Protein AF-A0A662JTQ5-F1 (afdb_monomer)

Solvent-accessible surface area (backbone atoms only — not comparable to full-atom values): 4790 Å² total; per-residue (Å²): 133,93,81,56,81,78,91,85,84,87,86,80,61,94,89,65,87,84,82,88,84,77,63,91,81,67,25,59,71,57,52,54,31,33,61,74,57,76,37,86,68,96,68,87,86,46,65,56,98,89,37,48,39,90,82,39,49,69,62,54,53,48,47,70,77,50,81,116

Nearest PDB structures (foldseek):
  1vpl-assembly1_A-2  TM=9.145E-01  e=1.542E-03  Thermotoga maritima MSB8
  7f04-assembly1_A  TM=9.059E-01  e=3.766E-02  Escherichia coli BL21(DE3)
  5u1d-assembly1_B  TM=8.553E-01  e=1.497E-01  Homo sapiens
  5och-assembly3_F  TM=8.360E-01  e=1.041E-01  Homo sapiens

pLDDT: mean 86.98, std 9.8, range [45.84, 95.0]

Foldseek 3Di:
DQDEDDDDDDDDDPPDDDDDDDDPSNCRVVVVCCQLVNDPDPDDFHDDPNHTCVVCVPVVVVCVVDVD

Secondary structure (DSSP, 8-state):
------S------TT--------TTSSHHHHHHHHTTSS--SSS--EETTEETTT-HHHHHHHHH---

Structure (mmCIF, N/CA/C/O backbone):
data_AF-A0A662JTQ5-F1
#
_entry.id   AF-A0A662JTQ5-F1
#
loop_
_atom_site.group_PDB
_atom_site.id
_atom_site.type_symbol
_atom_site.label_atom_id
_atom_site.label_alt_id
_atom_site.label_comp_id
_atom_site.label_asym_id
_atom_site.label_entity_id
_atom_site.label_seq_id
_atom_site.pdbx_PDB_ins_code
_atom_site.Cartn_x
_atom_site.Cartn_y
_atom_site.Cartn_z
_atom_site.occupancy
_atom_site.B_iso_or_equiv
_atom_site.auth_seq_id
_atom_site.auth_comp_id
_atom_site.auth_asym_id
_atom_site.auth_atom_id
_atom_site.pdbx_PDB_model_num
ATOM 1 N N . LYS A 1 1 ? 13.116 -7.541 -17.553 1.00 45.84 1 LYS A N 1
ATOM 2 C CA . LYS A 1 1 ? 12.399 -6.263 -17.307 1.00 45.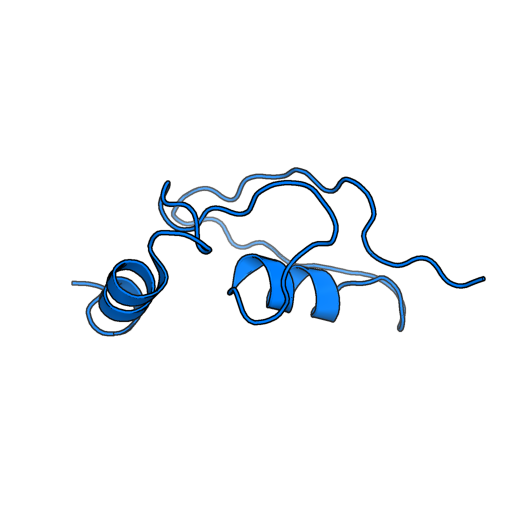84 1 LYS A CA 1
ATOM 3 C C . LYS A 1 1 ? 11.745 -6.396 -15.936 1.00 45.84 1 LYS A C 1
ATOM 5 O O . LYS A 1 1 ? 10.880 -7.248 -15.804 1.00 45.84 1 LYS A O 1
ATOM 10 N N . THR A 1 2 ? 12.235 -5.712 -14.903 1.00 54.69 2 THR A N 1
ATOM 11 C CA . THR A 1 2 ? 11.783 -5.969 -13.523 1.00 54.69 2 THR A CA 1
ATOM 12 C C . THR A 1 2 ? 10.439 -5.283 -13.290 1.00 54.69 2 THR A C 1
ATOM 14 O O . THR A 1 2 ? 10.379 -4.058 -13.238 1.00 54.69 2 THR A O 1
ATOM 17 N N . ARG A 1 3 ? 9.367 -6.076 -13.225 1.00 65.94 3 ARG A N 1
ATOM 18 C CA . ARG A 1 3 ? 8.006 -5.655 -12.876 1.00 65.94 3 ARG A CA 1
ATOM 19 C C . ARG A 1 3 ? 7.811 -5.854 -11.369 1.00 65.94 3 ARG A C 1
ATOM 21 O O . ARG A 1 3 ? 8.064 -6.945 -10.867 1.00 65.94 3 ARG A O 1
ATOM 28 N N . GLY A 1 4 ? 7.477 -4.786 -10.649 1.00 72.62 4 GLY A N 1
ATOM 29 C CA . GLY A 1 4 ? 7.097 -4.819 -9.228 1.00 72.62 4 GLY A CA 1
ATOM 30 C C . GLY A 1 4 ? 5.583 -4.659 -9.091 1.00 72.62 4 GLY A C 1
ATOM 31 O O . GLY A 1 4 ? 4.978 -4.242 -10.062 1.00 72.62 4 GLY A O 1
ATOM 32 N N . VAL A 1 5 ? 5.013 -4.998 -7.924 1.00 75.88 5 VAL A N 1
ATOM 33 C CA . VAL A 1 5 ? 3.564 -5.018 -7.578 1.00 75.88 5 VAL A CA 1
ATOM 34 C C . VAL A 1 5 ? 2.609 -4.956 -8.781 1.00 75.88 5 VAL A C 1
ATOM 36 O O . VAL A 1 5 ? 2.354 -3.875 -9.305 1.00 75.88 5 VAL A O 1
ATOM 39 N N . GLU A 1 6 ? 2.022 -6.094 -9.165 1.00 75.62 6 GLU A N 1
ATOM 40 C CA . GLU A 1 6 ? 1.013 -6.155 -10.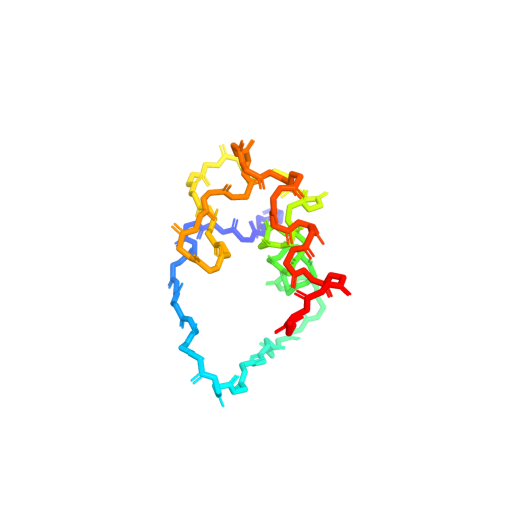235 1.00 75.62 6 GLU A CA 1
ATOM 41 C C . GLU A 1 6 ? -0.235 -6.901 -9.713 1.00 75.62 6 GLU A C 1
ATOM 43 O O . GLU A 1 6 ? -0.114 -8.025 -9.238 1.00 75.62 6 GLU A O 1
ATOM 48 N N . ASP A 1 7 ? -1.399 -6.240 -9.722 1.00 79.81 7 ASP A N 1
ATOM 49 C CA . ASP A 1 7 ? -2.728 -6.701 -9.253 1.00 79.81 7 ASP A CA 1
ATOM 50 C C . ASP A 1 7 ? -2.847 -7.261 -7.816 1.00 79.81 7 ASP A C 1
ATOM 52 O O . ASP A 1 7 ? -3.501 -8.273 -7.568 1.00 79.81 7 ASP A O 1
ATOM 56 N N . LEU A 1 8 ? -2.267 -6.597 -6.810 1.00 85.19 8 LEU A N 1
ATOM 57 C CA . LEU A 1 8 ? -2.362 -7.082 -5.425 1.00 85.19 8 LEU A CA 1
ATOM 58 C C . LEU A 1 8 ? -3.662 -6.659 -4.711 1.00 85.19 8 LEU A C 1
ATOM 60 O O . LEU A 1 8 ? -3.939 -5.467 -4.594 1.00 85.19 8 LEU A O 1
ATOM 64 N N . SER A 1 9 ? -4.382 -7.638 -4.140 1.00 93.62 9 SER A N 1
ATOM 65 C CA . SER A 1 9 ? -5.577 -7.455 -3.294 1.00 93.62 9 SER A CA 1
ATOM 66 C C . SER A 1 9 ? -5.465 -8.199 -1.964 1.00 93.62 9 SER A C 1
ATOM 68 O O . SER A 1 9 ? -5.188 -9.395 -1.927 1.00 93.62 9 SER A O 1
ATOM 70 N N . PHE A 1 10 ? -5.696 -7.477 -0.873 1.00 95.00 10 PHE A N 1
ATOM 71 C CA . PHE A 1 10 ? -5.824 -8.000 0.484 1.00 95.00 10 PHE A CA 1
ATOM 72 C C . PHE A 1 10 ? -6.557 -6.964 1.347 1.00 95.00 10 PHE A C 1
ATOM 74 O O . PHE A 1 10 ? -6.606 -5.785 0.991 1.00 95.00 10 PHE A O 1
ATOM 81 N N . SER A 1 11 ? -7.091 -7.392 2.487 1.00 94.44 11 SER A N 1
ATOM 82 C CA . SER A 1 11 ? -7.581 -6.514 3.550 1.00 94.44 11 SER A CA 1
ATOM 83 C C . SER A 1 11 ? -6.856 -6.843 4.852 1.00 94.44 11 SER A C 1
ATOM 85 O O . SER A 1 11 ? -6.317 -7.937 5.015 1.00 94.44 11 SER A O 1
ATOM 87 N N . VAL A 1 12 ? -6.790 -5.861 5.745 1.00 93.88 12 VAL A N 1
ATOM 88 C CA . VAL A 1 12 ? -6.276 -6.026 7.107 1.00 93.88 12 VAL A CA 1
ATOM 89 C C . VAL A 1 12 ? -7.339 -5.469 8.031 1.00 93.88 12 VAL A C 1
ATOM 91 O O . VAL A 1 12 ? -7.718 -4.301 7.907 1.00 93.88 12 VAL A O 1
ATOM 94 N N . GLU A 1 13 ? -7.836 -6.312 8.921 1.00 93.38 13 GLU A N 1
ATOM 95 C CA . GLU A 1 13 ? -8.908 -5.962 9.837 1.00 93.38 13 GLU A CA 1
ATOM 96 C C . GLU A 1 13 ? -8.382 -5.170 11.039 1.00 93.38 13 GLU A C 1
ATOM 98 O O . GLU A 1 13 ? -7.194 -5.169 11.387 1.00 93.38 13 GLU A O 1
ATOM 103 N N . LYS A 1 14 ? -9.288 -4.455 11.710 1.00 90.56 14 LYS A N 1
ATOM 104 C CA . LYS A 1 14 ? -8.934 -3.672 12.897 1.00 90.56 14 LYS A CA 1
ATOM 105 C C . LYS A 1 14 ? -8.381 -4.590 13.993 1.00 90.56 14 LYS A C 1
ATOM 107 O O . LYS A 1 14 ? -9.080 -5.470 14.482 1.00 90.56 14 LYS A O 1
ATOM 112 N N . GLY A 1 15 ? -7.162 -4.298 14.444 1.00 92.25 15 GLY A N 1
ATOM 113 C CA . GLY A 1 15 ? -6.474 -5.059 15.492 1.00 92.25 15 GLY A CA 1
ATOM 114 C C . GLY A 1 15 ? -5.535 -6.144 14.962 1.00 92.25 15 GLY A C 1
ATOM 115 O O . GLY A 1 15 ? -4.815 -6.745 15.756 1.00 92.25 15 GLY A O 1
ATOM 116 N N . GLU A 1 16 ? -5.489 -6.366 13.648 1.00 95.00 16 GLU A N 1
ATOM 117 C CA . GLU A 1 16 ? -4.532 -7.285 13.041 1.00 95.00 16 GLU A CA 1
ATOM 118 C C . GLU A 1 16 ? -3.144 -6.653 12.887 1.00 95.00 16 GLU A C 1
ATOM 120 O O . GLU A 1 16 ? -2.989 -5.459 12.616 1.00 95.00 16 GLU A O 1
ATOM 125 N N . ILE A 1 17 ? -2.114 -7.490 13.021 1.00 92.19 17 ILE A N 1
ATOM 126 C CA . ILE A 1 17 ? -0.737 -7.141 12.679 1.00 92.19 17 ILE A CA 1
ATOM 127 C C . ILE A 1 17 ? -0.397 -7.854 11.374 1.00 92.19 17 ILE A C 1
ATOM 129 O O . ILE A 1 17 ? -0.364 -9.082 11.321 1.00 92.19 17 ILE A O 1
ATOM 133 N N . PHE A 1 18 ? -0.103 -7.079 10.332 1.00 92.19 18 PHE A N 1
ATOM 134 C CA . PHE A 1 18 ? 0.253 -7.586 9.010 1.00 92.19 18 PHE A CA 1
ATOM 135 C C . PHE A 1 18 ? 1.680 -7.169 8.629 1.00 92.19 18 PHE A C 1
ATOM 137 O O . PHE A 1 18 ? 2.083 -6.027 8.856 1.00 92.19 18 PHE A O 1
ATOM 144 N N . GLY A 1 19 ? 2.453 -8.079 8.028 1.00 91.38 19 GLY A N 1
ATOM 145 C CA . GLY A 1 19 ? 3.843 -7.833 7.636 1.00 91.38 19 GLY A CA 1
ATOM 146 C C . GLY A 1 19 ? 4.178 -8.379 6.249 1.00 91.38 19 GLY A C 1
ATOM 147 O O . GLY A 1 19 ? 3.785 -9.485 5.892 1.00 91.38 19 GLY A O 1
ATOM 148 N N . PHE A 1 20 ? 4.955 -7.617 5.473 1.00 90.25 20 PHE A N 1
ATOM 149 C CA . PHE A 1 20 ? 5.480 -8.057 4.176 1.00 90.25 20 PHE A CA 1
ATOM 150 C C . PHE A 1 20 ? 6.865 -8.697 4.330 1.00 90.25 20 PHE A C 1
ATOM 152 O O . PHE A 1 20 ? 7.808 -8.035 4.766 1.00 90.25 20 PHE A O 1
ATOM 159 N N . LEU A 1 21 ? 7.022 -9.945 3.879 1.00 91.06 21 LEU A N 1
ATOM 160 C CA . LEU A 1 21 ? 8.297 -10.671 3.869 1.00 91.06 21 LEU A CA 1
ATOM 161 C C . LEU A 1 21 ? 8.717 -11.020 2.433 1.00 91.06 21 LEU A C 1
ATOM 163 O O . LEU A 1 21 ? 7.897 -11.421 1.616 1.00 91.06 21 LEU A O 1
ATOM 167 N N . GLY A 1 22 ? 10.003 -10.858 2.110 1.00 89.25 22 GLY A N 1
ATOM 168 C CA . GLY A 1 22 ? 10.551 -11.204 0.793 1.00 89.25 22 GLY A CA 1
ATOM 169 C C . GLY A 1 22 ? 11.915 -10.563 0.517 1.00 89.25 22 GLY A C 1
ATOM 170 O O . GLY A 1 22 ? 12.337 -9.686 1.277 1.00 89.25 22 GLY A O 1
ATOM 171 N N . PRO A 1 23 ? 12.604 -10.933 -0.577 1.00 90.75 23 PRO A N 1
ATOM 172 C CA . PRO A 1 23 ? 13.926 -10.402 -0.921 1.00 90.75 23 PRO A CA 1
ATOM 173 C C . PRO A 1 23 ? 13.889 -8.915 -1.314 1.00 90.75 23 PRO A C 1
ATOM 175 O O . PRO A 1 23 ? 12.825 -8.310 -1.505 1.00 90.75 23 PRO A O 1
ATOM 178 N N . ASN A 1 24 ? 15.061 -8.291 -1.428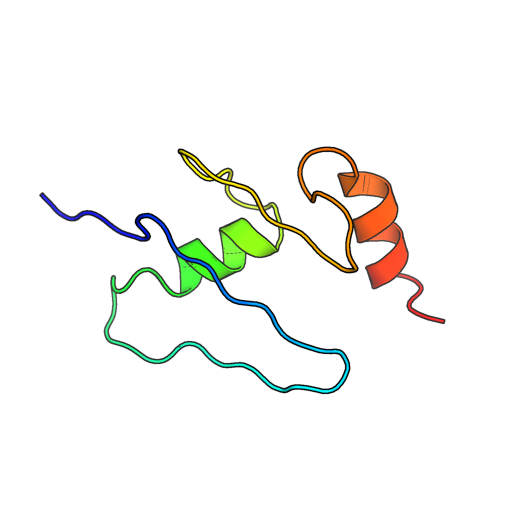 1.00 88.56 24 ASN A N 1
ATOM 179 C CA . ASN A 1 24 ? 15.175 -6.929 -1.952 1.00 88.56 24 ASN A CA 1
ATOM 180 C C . ASN A 1 24 ? 14.620 -6.858 -3.380 1.00 88.56 24 ASN A C 1
ATOM 182 O O . ASN A 1 24 ? 14.835 -7.756 -4.186 1.00 88.56 24 ASN A O 1
ATOM 186 N N . GLY A 1 25 ? 13.863 -5.800 -3.675 1.00 86.88 25 GLY A N 1
ATOM 187 C CA . GLY A 1 25 ? 13.194 -5.644 -4.970 1.00 86.88 25 GLY A CA 1
ATOM 188 C C . GLY A 1 25 ? 11.844 -6.358 -5.107 1.00 86.88 25 GLY A C 1
ATOM 189 O O . GLY A 1 25 ? 11.161 -6.126 -6.095 1.00 86.88 25 GLY A O 1
ATOM 190 N N . ALA A 1 26 ? 11.386 -7.127 -4.109 1.00 88.75 26 ALA A N 1
ATOM 191 C CA . ALA A 1 26 ? 10.092 -7.830 -4.157 1.00 88.75 26 ALA A CA 1
ATOM 192 C C . ALA A 1 26 ? 8.838 -6.922 -4.116 1.00 88.75 26 ALA A C 1
ATOM 194 O O . ALA A 1 26 ? 7.722 -7.418 -4.059 1.00 88.75 26 ALA A O 1
ATOM 195 N N . GLY A 1 27 ? 8.993 -5.594 -4.085 1.00 90.94 27 GLY A 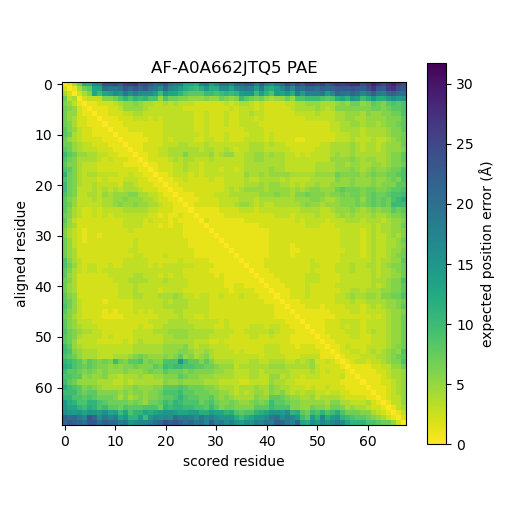N 1
ATOM 196 C CA . GLY A 1 27 ? 7.865 -4.652 -4.077 1.00 90.94 27 GLY A CA 1
ATOM 197 C C . GLY A 1 27 ? 7.336 -4.246 -2.696 1.00 90.94 27 GLY A C 1
ATOM 198 O O . GLY A 1 27 ? 6.476 -3.381 -2.636 1.00 90.94 27 GLY A O 1
ATOM 199 N N . LYS A 1 28 ? 7.888 -4.757 -1.585 1.00 93.50 28 LYS A N 1
ATOM 200 C CA . LYS A 1 28 ? 7.427 -4.458 -0.206 1.00 93.50 28 LYS A CA 1
ATOM 201 C C . LYS A 1 28 ? 7.253 -2.958 0.078 1.00 93.50 28 LYS A C 1
ATOM 203 O O . LYS A 1 28 ? 6.174 -2.497 0.433 1.00 93.50 28 LYS A O 1
ATOM 208 N N . THR A 1 29 ? 8.317 -2.181 -0.120 1.00 92.75 29 THR A N 1
ATOM 209 C CA . THR A 1 29 ? 8.297 -0.727 0.096 1.00 92.75 29 THR A CA 1
ATOM 210 C C . THR A 1 29 ? 7.348 -0.024 -0.874 1.00 92.75 29 THR A C 1
ATOM 212 O O . THR A 1 29 ? 6.694 0.942 -0.494 1.00 92.75 29 THR A O 1
ATOM 215 N N . THR A 1 30 ? 7.243 -0.516 -2.110 1.00 93.56 30 THR A N 1
ATOM 216 C CA . THR A 1 30 ? 6.321 0.007 -3.127 1.00 93.56 30 THR A CA 1
ATOM 217 C C . THR A 1 30 ? 4.867 -0.197 -2.699 1.00 93.56 30 THR A C 1
ATOM 219 O O . THR A 1 30 ? 4.098 0.761 -2.727 1.00 93.56 30 THR A O 1
ATOM 222 N N . THR A 1 31 ? 4.502 -1.389 -2.214 1.00 93.50 31 THR A N 1
ATOM 223 C CA . THR A 1 31 ? 3.155 -1.692 -1.706 1.00 93.50 31 THR A CA 1
ATOM 224 C C . THR A 1 31 ? 2.793 -0.805 -0.522 1.00 93.50 31 THR A C 1
ATOM 226 O O . THR A 1 31 ? 1.749 -0.161 -0.538 1.00 93.50 31 THR A O 1
ATOM 229 N N . ILE A 1 32 ? 3.682 -0.695 0.472 1.00 92.25 32 ILE A N 1
ATOM 230 C CA . ILE A 1 32 ? 3.448 0.144 1.658 1.00 92.25 32 ILE A CA 1
ATOM 231 C C . ILE A 1 32 ? 3.241 1.608 1.253 1.00 92.25 32 ILE A C 1
ATOM 233 O O . ILE A 1 32 ? 2.297 2.252 1.702 1.00 92.25 32 ILE A O 1
ATOM 237 N N . ARG A 1 33 ? 4.081 2.140 0.357 1.00 92.19 33 ARG A N 1
ATOM 238 C CA . ARG A 1 33 ? 3.935 3.519 -0.136 1.00 92.19 33 ARG A CA 1
ATOM 239 C C . ARG A 1 33 ? 2.645 3.717 -0.929 1.00 92.19 33 ARG A C 1
ATOM 241 O O . ARG A 1 33 ? 2.086 4.805 -0.872 1.00 92.19 33 ARG A O 1
ATOM 248 N N . THR A 1 34 ? 2.167 2.689 -1.624 1.00 92.56 34 THR A N 1
ATOM 249 C CA . THR A 1 34 ? 0.909 2.743 -2.379 1.00 92.56 34 THR A CA 1
ATOM 250 C C . THR A 1 34 ? -0.308 2.780 -1.457 1.00 92.56 34 THR A C 1
ATOM 252 O O . THR A 1 34 ? -1.178 3.631 -1.625 1.00 92.56 34 THR A O 1
ATOM 255 N N . LEU A 1 35 ? -0.335 1.928 -0.429 1.00 90.75 35 LEU A N 1
ATOM 256 C CA . LEU A 1 35 ? -1.384 1.932 0.598 1.00 90.75 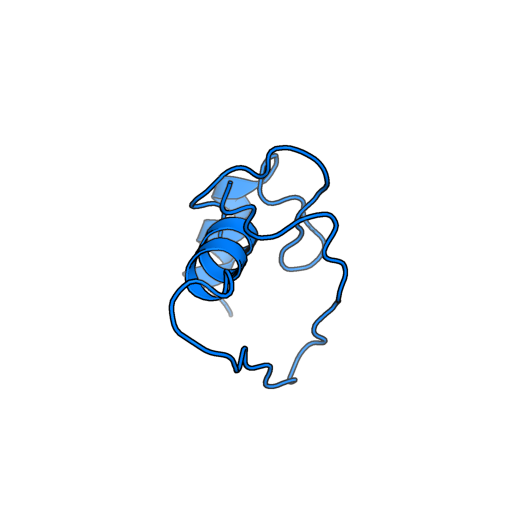35 LEU A CA 1
ATOM 257 C C . LEU A 1 35 ? -1.467 3.261 1.339 1.00 90.75 35 LEU A C 1
ATOM 259 O O . LEU A 1 35 ? -2.549 3.810 1.497 1.00 90.75 35 LEU A O 1
ATOM 263 N N . LEU A 1 36 ? -0.318 3.806 1.737 1.00 89.06 36 LEU A N 1
ATOM 264 C CA . LEU A 1 36 ? -0.240 5.067 2.473 1.00 89.06 36 LEU A CA 1
ATOM 265 C C . LEU A 1 36 ? -0.444 6.313 1.589 1.00 89.06 36 LEU A C 1
ATOM 267 O O . LEU A 1 36 ? -0.319 7.433 2.078 1.00 89.06 36 LEU A O 1
ATOM 271 N N . GLY A 1 37 ? -0.717 6.145 0.2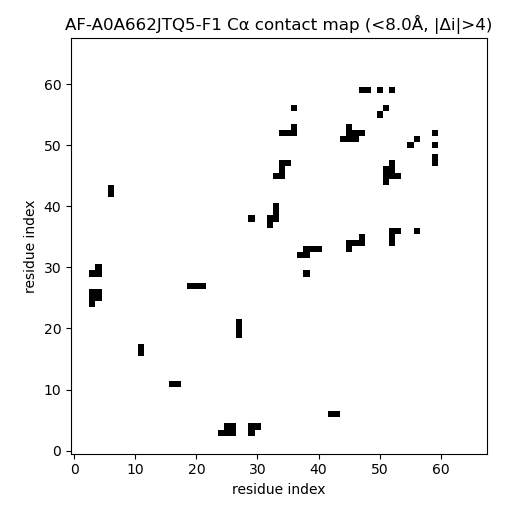90 1.00 89.75 37 GLY A N 1
ATOM 272 C CA . GLY A 1 37 ? -0.960 7.256 -0.633 1.00 89.75 37 GLY A CA 1
ATOM 273 C C . GLY A 1 37 ? 0.294 8.030 -1.064 1.00 89.75 37 GLY A C 1
ATOM 274 O O . GLY A 1 37 ? 0.185 9.087 -1.677 1.00 89.75 37 GLY A O 1
ATOM 275 N N . PHE A 1 38 ? 1.497 7.528 -0.771 1.00 90.56 38 PHE A N 1
ATOM 276 C CA . PHE A 1 38 ? 2.768 8.140 -1.187 1.00 90.56 38 PHE A CA 1
ATOM 277 C C . PHE A 1 38 ? 3.174 7.796 -2.622 1.00 90.56 38 PHE A C 1
ATOM 279 O O . PHE A 1 38 ? 4.061 8.442 -3.180 1.00 90.56 38 PHE A O 1
ATOM 286 N N . LEU A 1 39 ? 2.586 6.750 -3.200 1.00 92.00 39 LEU A N 1
ATOM 287 C CA . LEU A 1 39 ? 2.851 6.319 -4.566 1.00 92.00 39 LEU A CA 1
ATOM 288 C C . LEU A 1 39 ? 1.541 5.902 -5.229 1.00 92.00 39 LEU A C 1
ATOM 290 O O . LEU A 1 39 ? 0.871 5.001 -4.741 1.00 92.00 39 LEU A O 1
ATOM 294 N N . ARG A 1 40 ? 1.163 6.546 -6.334 1.00 91.50 40 ARG A N 1
ATOM 295 C CA . ARG A 1 40 ? -0.070 6.185 -7.040 1.00 91.50 40 ARG A CA 1
ATOM 296 C C . ARG A 1 40 ? 0.123 4.872 -7.800 1.00 91.50 40 ARG A C 1
ATOM 298 O O . ARG A 1 40 ? 1.124 4.766 -8.516 1.00 91.50 40 ARG A O 1
ATOM 305 N N . PRO A 1 41 ? -0.785 3.887 -7.670 1.00 92.56 41 PRO A N 1
ATOM 306 C CA . PRO A 1 41 ? -0.677 2.674 -8.459 1.00 92.56 41 PRO A CA 1
ATOM 307 C C . PRO A 1 41 ? -0.949 2.988 -9.934 1.00 92.56 41 PRO A C 1
ATOM 309 O O . PRO A 1 41 ? -1.630 3.960 -10.265 1.00 92.56 41 PRO A O 1
ATOM 312 N N . THR A 1 42 ? -0.418 2.158 -10.832 1.00 93.31 42 THR A N 1
ATOM 313 C CA . THR A 1 42 ? -0.733 2.252 -12.267 1.00 93.31 42 THR A CA 1
ATOM 314 C C . THR A 1 42 ? -2.194 1.885 -12.546 1.00 93.31 42 THR A C 1
ATOM 316 O O . THR A 1 42 ? -2.807 2.469 -13.435 1.00 93.31 42 THR A O 1
ATOM 319 N N . SER A 1 43 ? -2.755 0.957 -11.770 1.00 93.12 43 SER A N 1
ATOM 320 C CA . SER A 1 43 ? -4.147 0.501 -11.830 1.00 93.12 43 SER A CA 1
ATOM 321 C C . SER A 1 43 ? -4.609 -0.003 -10.457 1.00 93.12 43 SER A C 1
ATOM 323 O O . SER A 1 43 ? -3.782 -0.333 -9.607 1.00 93.12 43 SER A O 1
ATOM 325 N N . GLY A 1 44 ? -5.926 -0.080 -10.250 1.00 93.31 44 GLY A N 1
ATOM 326 C CA . GLY A 1 44 ? -6.527 -0.549 -9.000 1.00 93.31 44 GLY A CA 1
ATOM 327 C C . GLY A 1 44 ? -6.743 0.553 -7.963 1.00 93.31 44 GLY A C 1
ATOM 328 O O . GLY A 1 44 ? -6.512 1.737 -8.217 1.00 93.31 44 GLY A O 1
ATOM 329 N N . GLU A 1 45 ? -7.213 0.140 -6.789 1.00 93.56 45 GLU A N 1
ATOM 330 C CA . GLU A 1 45 ? -7.696 1.033 -5.739 1.00 93.56 45 GLU A CA 1
ATOM 331 C C . GLU A 1 45 ? -7.075 0.676 -4.390 1.00 93.56 45 GLU A C 1
ATOM 333 O O . GLU A 1 45 ? -6.738 -0.475 -4.112 1.00 9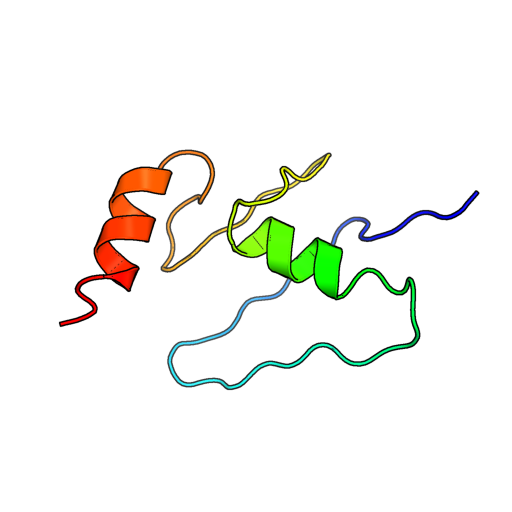3.56 45 GLU A O 1
ATOM 338 N N . THR A 1 46 ? -6.912 1.685 -3.538 1.00 94.38 46 THR A N 1
ATOM 339 C CA . THR A 1 46 ? -6.396 1.516 -2.181 1.00 94.38 46 THR A CA 1
ATOM 340 C C . THR A 1 46 ? -7.266 2.275 -1.194 1.00 94.38 46 THR A C 1
ATOM 342 O O . THR A 1 46 ? -7.597 3.448 -1.395 1.00 94.38 46 THR A O 1
ATOM 345 N N . TYR A 1 47 ? -7.619 1.589 -0.108 1.00 93.81 47 TYR A N 1
ATOM 346 C CA . TYR A 1 47 ? -8.518 2.098 0.918 1.00 93.81 47 TYR A CA 1
ATOM 347 C C . TYR A 1 47 ? -7.849 2.052 2.288 1.00 93.81 47 TYR A C 1
ATOM 349 O O . TYR A 1 47 ? -7.193 1.073 2.639 1.00 93.81 47 TYR A O 1
ATOM 357 N N . ILE A 1 48 ? -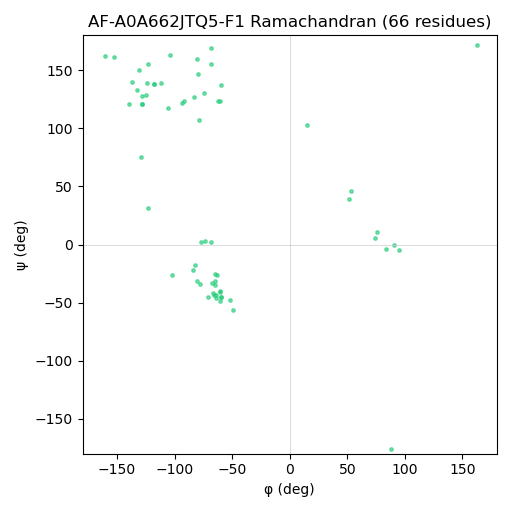8.055 3.104 3.077 1.00 91.69 48 ILE A N 1
ATOM 358 C CA . ILE A 1 48 ? -7.701 3.154 4.496 1.00 91.69 48 ILE A CA 1
ATOM 359 C C . ILE A 1 48 ? -8.965 3.512 5.268 1.00 91.69 48 ILE A C 1
ATOM 361 O O . ILE A 1 48 ? -9.655 4.469 4.923 1.00 91.69 48 ILE A O 1
ATOM 365 N N . PHE A 1 49 ? -9.291 2.719 6.292 1.00 89.50 49 PHE A N 1
ATOM 366 C CA . PHE A 1 49 ? -10.519 2.873 7.087 1.00 89.50 49 PHE A CA 1
ATOM 367 C C . PHE A 1 49 ? -11.795 2.958 6.224 1.00 89.50 49 PHE A C 1
ATOM 369 O O . PHE A 1 49 ? -12.687 3.762 6.486 1.00 89.50 49 PHE A O 1
ATOM 376 N N . GLY A 1 50 ? -11.854 2.152 5.157 1.00 90.25 50 GLY A N 1
ATOM 377 C CA . GLY A 1 50 ? -12.982 2.111 4.220 1.00 90.25 50 GLY A CA 1
ATOM 378 C C . GLY A 1 50 ? -13.083 3.307 3.264 1.00 90.25 50 GLY A C 1
ATOM 379 O O . GLY A 1 50 ? -14.055 3.396 2.522 1.00 90.25 50 GLY A O 1
ATOM 380 N N . ARG A 1 51 ? -12.107 4.224 3.250 1.00 91.75 51 ARG A N 1
ATOM 381 C CA . ARG A 1 51 ? -12.096 5.413 2.380 1.00 91.75 51 ARG A CA 1
ATOM 382 C C . ARG A 1 51 ? -10.991 5.322 1.339 1.00 91.75 51 ARG A C 1
ATOM 384 O O . ARG A 1 51 ? -9.875 4.918 1.664 1.00 91.75 51 ARG A O 1
ATOM 391 N N . SER A 1 52 ? -11.291 5.732 0.106 1.00 93.75 52 SER A N 1
ATOM 392 C CA . SER A 1 52 ? -10.295 5.813 -0.969 1.00 93.75 52 SER A CA 1
ATOM 393 C C . SER A 1 52 ? -9.215 6.822 -0.591 1.00 93.75 52 SER A C 1
ATOM 395 O O . SER A 1 52 ? -9.523 7.993 -0.336 1.00 93.75 52 SER A O 1
ATOM 397 N N . ILE A 1 53 ? -7.951 6.388 -0.579 1.00 92.25 53 ILE A N 1
ATOM 398 C CA . ILE A 1 53 ? -6.825 7.268 -0.236 1.00 92.25 53 ILE A CA 1
ATOM 399 C C . ILE A 1 53 ? -6.644 8.392 -1.255 1.00 92.25 53 ILE A C 1
ATOM 401 O O . ILE A 1 53 ? -6.141 9.447 -0.900 1.00 92.25 53 ILE A O 1
ATOM 405 N N . TRP A 1 54 ? -7.078 8.199 -2.502 1.00 89.69 54 TRP A N 1
ATOM 406 C CA . TRP A 1 54 ? -6.884 9.169 -3.585 1.00 89.69 54 TRP A CA 1
ATOM 407 C C . TRP A 1 54 ? -7.942 10.268 -3.610 1.00 89.69 54 TRP A 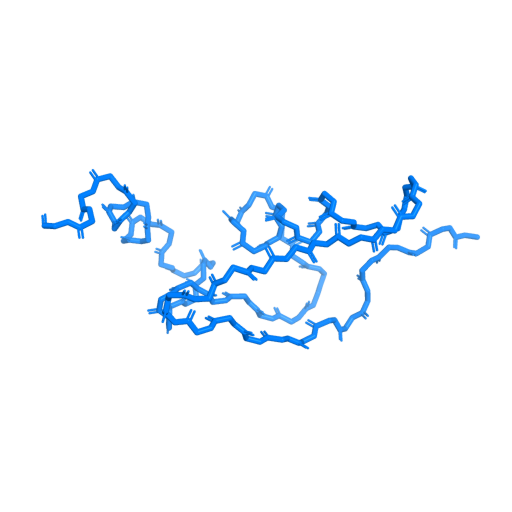C 1
ATOM 409 O O . TRP A 1 54 ? -7.683 11.345 -4.139 1.00 89.69 54 TRP A O 1
ATOM 419 N N . GLU A 1 55 ? -9.105 10.010 -3.020 1.00 89.75 55 GLU A N 1
ATOM 420 C CA . GLU A 1 55 ? -10.221 10.958 -2.960 1.00 89.75 55 GLU A CA 1
ATOM 421 C C . GLU A 1 55 ? -10.327 11.638 -1.588 1.00 89.75 55 GLU A C 1
ATOM 423 O O . GLU A 1 55 ? -10.801 12.765 -1.497 1.00 89.75 55 GLU A O 1
ATOM 428 N N . ASN A 1 56 ? -9.841 10.991 -0.520 1.00 88.06 56 ASN A N 1
ATOM 429 C CA . ASN A 1 56 ? -10.090 11.402 0.868 1.00 88.06 56 ASN A CA 1
ATOM 430 C C . ASN A 1 56 ? -8.791 11.661 1.662 1.00 88.06 56 ASN A C 1
ATOM 432 O O . ASN A 1 56 ? -8.741 11.434 2.873 1.00 88.06 56 ASN A O 1
ATOM 436 N N . VAL A 1 57 ? -7.717 12.120 1.000 1.00 84.00 57 VAL A N 1
ATOM 437 C CA . VAL A 1 57 ? -6.372 12.277 1.603 1.00 84.00 57 VAL A CA 1
ATOM 438 C C . VAL A 1 57 ? -6.398 13.091 2.904 1.00 84.00 57 VAL A C 1
ATOM 440 O O . VAL A 1 57 ? -5.771 12.700 3.888 1.00 84.00 57 VAL A O 1
ATOM 443 N N . GLU A 1 58 ? -7.080 14.240 2.920 1.00 85.00 58 GLU A N 1
ATOM 444 C CA . GLU A 1 58 ? -7.101 15.137 4.085 1.00 85.00 58 GLU A CA 1
ATOM 445 C C . GLU A 1 58 ? -7.814 14.520 5.288 1.00 85.00 58 GLU A C 1
ATOM 447 O O . GLU A 1 58 ? -7.334 14.626 6.416 1.00 85.00 58 GLU A O 1
ATOM 452 N N . GLU A 1 59 ? -8.942 13.854 5.054 1.00 86.50 59 GLU A N 1
ATOM 453 C CA . GLU A 1 59 ? -9.710 13.182 6.102 1.00 86.50 59 GLU A CA 1
ATOM 454 C C . GLU A 1 59 ? -8.930 12.009 6.691 1.00 86.50 59 GLU A C 1
ATOM 456 O O . GLU A 1 59 ? -8.845 11.863 7.912 1.00 86.50 59 GLU A O 1
ATOM 461 N N . ILE A 1 60 ? -8.288 11.212 5.832 1.00 88.75 60 ILE A N 1
ATOM 462 C CA . ILE A 1 60 ? -7.461 10.086 6.267 1.00 88.75 60 ILE A CA 1
ATOM 463 C C . ILE A 1 60 ? -6.267 10.593 7.083 1.00 88.75 60 ILE A C 1
ATOM 465 O O . ILE A 1 60 ? -6.003 10.070 8.164 1.00 88.75 60 ILE A O 1
ATOM 469 N N . LYS A 1 61 ? -5.592 11.666 6.654 1.00 83.38 61 LYS A N 1
ATOM 470 C CA . LYS A 1 61 ? -4.503 12.272 7.441 1.00 83.38 61 LYS A CA 1
ATOM 471 C C . LYS A 1 61 ? -4.976 12.779 8.804 1.00 83.38 61 LYS A C 1
ATOM 473 O O . LYS A 1 61 ? -4.275 12.579 9.793 1.00 83.38 61 LYS A O 1
ATOM 478 N N . LYS A 1 62 ? -6.162 13.393 8.884 1.00 85.12 62 LYS A N 1
ATOM 479 C CA . LYS A 1 62 ? -6.752 13.812 10.168 1.00 85.12 62 LYS A CA 1
ATOM 480 C C . LYS A 1 62 ? -6.992 12.615 11.093 1.00 85.12 62 LYS A C 1
ATOM 482 O O . LYS A 1 62 ? -6.661 12.709 12.271 1.00 85.12 62 LYS A O 1
ATOM 487 N N . SER A 1 63 ? -7.464 11.485 10.557 1.00 84.25 63 SER A N 1
ATOM 488 C CA . SER A 1 63 ? -7.685 10.256 11.341 1.00 84.25 63 SER A CA 1
ATOM 489 C C . SER A 1 63 ? -6.401 9.667 11.941 1.00 84.25 63 SER A C 1
ATOM 491 O O . SER A 1 63 ? -6.450 9.006 12.973 1.00 84.25 63 SER A O 1
ATOM 493 N N . TRP A 1 64 ? -5.240 9.922 11.328 1.00 82.12 64 TRP A N 1
ATOM 494 C CA . TRP A 1 64 ? -3.948 9.482 11.865 1.00 82.12 64 TRP A CA 1
ATOM 495 C C . TRP A 1 64 ? -3.451 10.369 13.004 1.00 82.12 64 TRP A C 1
ATOM 497 O O . TRP A 1 64 ? -2.788 9.883 13.915 1.00 82.12 64 TRP A O 1
ATOM 507 N N . LEU A 1 65 ? -3.738 11.671 12.933 1.00 77.50 65 LEU A N 1
ATOM 508 C CA . LEU A 1 65 ? -3.296 12.655 13.923 1.00 77.50 65 LEU A CA 1
ATOM 509 C C . LEU A 1 65 ? -4.177 12.653 15.175 1.00 77.50 65 LEU A C 1
ATOM 511 O O . LEU A 1 65 ? -3.676 12.904 16.268 1.00 77.50 65 LEU A O 1
ATOM 515 N N . TYR A 1 66 ? -5.463 12.337 15.016 1.00 72.19 66 TYR A N 1
ATOM 516 C CA . TYR A 1 66 ? -6.430 12.239 16.108 1.00 72.19 66 TYR A CA 1
ATOM 517 C C . TYR A 1 66 ? -7.185 10.909 16.027 1.00 72.19 66 TYR A C 1
ATOM 519 O O . TYR A 1 66 ? -8.332 10.871 15.583 1.00 72.19 66 TYR A O 1
ATOM 527 N N . PRO A 1 67 ? -6.540 9.798 16.417 1.00 65.06 67 PRO A N 1
ATOM 528 C CA . PRO A 1 67 ? -7.169 8.480 16.403 1.00 65.06 67 PRO A CA 1
ATOM 529 C C . PRO A 1 67 ? -8.214 8.276 17.521 1.00 65.06 67 PRO A C 1
ATOM 531 O O . PRO A 1 67 ? -8.773 7.181 17.619 1.00 65.06 67 PRO A O 1
ATOM 534 N N . TRP A 1 68 ? -8.479 9.307 18.338 1.00 60.41 68 TRP A N 1
ATOM 535 C CA . TRP A 1 68 ? -9.410 9.317 19.472 1.00 60.41 68 TRP A CA 1
ATOM 536 C C . TRP A 1 68 ? -10.242 10.598 19.474 1.00 60.41 68 TRP A C 1
ATOM 538 O O . TRP A 1 68 ? -9.622 11.684 19.370 1.00 60.41 68 TRP A O 1
#

Radius of gyration: 13.14 Å; Cα contacts (8 Å, |Δi|>4): 44; chains: 1; bounding box: 28×26×37 Å

Mean predicted aligned error: 4.57 Å

Sequence (68 aa):
KTRGVEDLSFSVEKGEIFGFLGPNGAGKTTTIRTLLGFLRPTSGETYIFGRSIWENVEEIKKSWLYPW